Protein AF-A0AAW0G1Q6-F1 (afdb_monomer)

Nearest PDB structures (foldseek):
  6wc2-assembly2_C  TM=3.922E-01  e=3.924E+00  Homo sapiens
  7qho-assembly1_O  TM=2.775E-01  e=2.793E+00  Corynebacterium glutamicum ATCC 13032
  6ket-assembly1_B  TM=2.777E-01  e=3.924E+00  Cylindrospermum alatosporum CCALA 988
  6ket-assembly1_A  TM=2.772E-01  e=4.496E+00  Cylindrospermum alatosporum CCALA 988

Organism: NCBI:txid2478898

Foldseek 3Di:
DVVVVVVVLVVQQVVCVVVDPDGDPCNDPVNVVVVPPCVVVVVVVVVVVVVVVQVCCLQAPDWDADPVRDIDTDHNPDHPVVVVVVPDD

Secondary structure (DSSP, 8-state):
-HHHHHHHHHHHHHHHHHH-SSPPGGG-HHHHHHHS-HHHHHHHHHHHHHHHHHHHHHHH-EEEE-TTS-EEEE-TTS-THHHHHHS--

Solvent-accessible surface area (backbone atoms only — not comparable to full-atom values): 5425 Å² total; per-residue (Å²): 120,68,65,65,52,51,54,49,53,50,52,47,51,58,55,29,64,76,76,39,96,61,81,47,84,80,74,34,68,79,57,54,53,64,76,46,55,74,72,64,51,48,60,56,52,52,50,50,50,51,51,52,50,52,53,48,42,47,73,70,23,48,77,48,74,48,98,87,71,51,73,49,79,36,50,57,87,50,54,78,73,50,55,66,62,72,73,54,134

Structure (mmCIF, N/CA/C/O backbone):
data_AF-A0AAW0G1Q6-F1
#
_entry.id   AF-A0AAW0G1Q6-F1
#
loop_
_atom_site.group_PDB
_atom_site.id
_atom_site.type_symbol
_atom_site.label_atom_id
_atom_site.label_alt_id
_atom_site.label_comp_id
_atom_site.label_asym_id
_atom_site.label_entity_id
_atom_site.label_seq_id
_atom_site.pdbx_PDB_ins_code
_atom_site.Cartn_x
_atom_site.Cartn_y
_atom_site.Cartn_z
_atom_site.occupancy
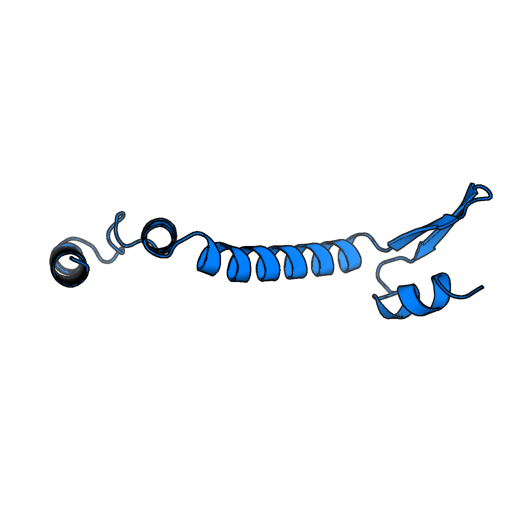_atom_site.B_iso_or_equiv
_atom_site.auth_seq_id
_atom_site.auth_comp_id
_atom_site.auth_asym_id
_atom_site.auth_atom_id
_atom_site.pdbx_PDB_model_num
ATOM 1 N N . MET A 1 1 ? -3.733 24.465 2.456 1.00 57.41 1 MET A N 1
ATOM 2 C CA . MET A 1 1 ? -4.743 23.415 2.166 1.00 57.41 1 MET A CA 1
ATOM 3 C C . MET A 1 1 ? -4.486 22.090 2.889 1.00 57.41 1 MET A C 1
ATOM 5 O O . MET A 1 1 ? -5.454 21.412 3.198 1.00 57.41 1 MET A O 1
ATOM 9 N N . SER A 1 2 ? -3.242 21.719 3.211 1.00 71.81 2 SER A N 1
ATOM 10 C CA . SER A 1 2 ? -2.927 20.433 3.864 1.00 71.81 2 SER A CA 1
ATOM 11 C C . SER A 1 2 ? -3.438 20.286 5.305 1.00 71.81 2 SER A C 1
ATOM 13 O O . SER A 1 2 ? -3.685 19.168 5.746 1.00 71.81 2 SER A O 1
ATOM 15 N N . GLU A 1 3 ? -3.634 21.391 6.031 1.00 80.56 3 GLU A N 1
ATOM 16 C CA . GLU A 1 3 ? -4.108 21.363 7.425 1.00 80.56 3 GLU A CA 1
ATOM 17 C C . GLU A 1 3 ? -5.536 20.838 7.558 1.00 80.56 3 GLU A C 1
ATOM 19 O O . GLU A 1 3 ? -5.800 19.966 8.377 1.00 80.56 3 GLU A O 1
ATOM 24 N N . ARG A 1 4 ? -6.439 21.288 6.681 1.00 84.56 4 ARG A N 1
ATOM 25 C CA . ARG A 1 4 ? -7.827 20.811 6.660 1.00 84.56 4 ARG A CA 1
ATOM 26 C C . ARG A 1 4 ? -7.907 19.314 6.355 1.00 84.56 4 ARG A C 1
ATOM 28 O O . ARG A 1 4 ? -8.763 18.627 6.891 1.00 84.56 4 ARG A O 1
ATOM 35 N N . ILE A 1 5 ? -6.999 18.805 5.523 1.00 82.75 5 ILE A N 1
ATOM 36 C CA . ILE A 1 5 ? -6.927 17.376 5.198 1.00 82.75 5 ILE A CA 1
ATOM 37 C C . ILE A 1 5 ? -6.452 16.580 6.420 1.00 82.75 5 ILE A C 1
ATOM 39 O O . ILE A 1 5 ? -7.065 15.573 6.742 1.00 82.75 5 ILE A O 1
ATOM 43 N N . ARG A 1 6 ? -5.433 17.059 7.149 1.00 81.50 6 ARG A N 1
ATOM 44 C CA . ARG A 1 6 ? -4.995 16.424 8.407 1.00 81.50 6 ARG A CA 1
ATOM 45 C C . ARG A 1 6 ? -6.095 16.413 9.467 1.00 81.50 6 ARG A C 1
ATOM 47 O O . ARG A 1 6 ? -6.299 15.395 10.108 1.00 81.50 6 ARG A O 1
ATOM 54 N N . GLN A 1 7 ? -6.824 17.519 9.618 1.00 85.56 7 GLN A N 1
ATOM 55 C CA . GLN A 1 7 ? -7.956 17.601 10.549 1.00 85.56 7 GLN A CA 1
ATOM 56 C C . GLN A 1 7 ? -9.061 16.595 10.200 1.00 85.56 7 GLN A C 1
ATOM 58 O O . GLN A 1 7 ? -9.649 15.993 11.092 1.00 85.56 7 GLN A O 1
ATOM 63 N N . LEU A 1 8 ? -9.335 16.390 8.907 1.00 86.62 8 LEU A N 1
ATOM 64 C CA . LEU A 1 8 ? -10.306 15.393 8.449 1.00 86.62 8 LEU A CA 1
ATOM 65 C C . LEU A 1 8 ? -9.804 13.955 8.637 1.00 86.62 8 LEU A C 1
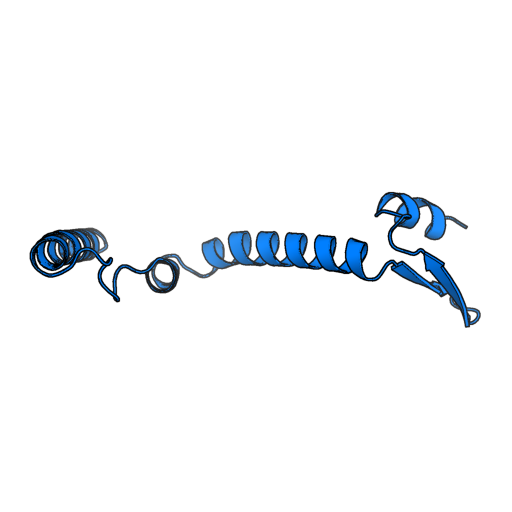ATOM 67 O O . LEU A 1 8 ? -10.591 13.090 9.011 1.00 86.62 8 LEU A O 1
ATOM 71 N N . GLU A 1 9 ? -8.517 13.699 8.397 1.00 83.00 9 GLU A N 1
ATOM 72 C CA . GLU A 1 9 ? -7.888 12.393 8.636 1.00 83.00 9 GLU A CA 1
ATOM 73 C C . GLU A 1 9 ? -7.957 12.010 10.123 1.00 83.00 9 GLU A C 1
ATOM 75 O O . GLU A 1 9 ? -8.347 10.891 10.454 1.00 83.00 9 GLU A O 1
ATOM 80 N N . ASP A 1 10 ? -7.657 12.958 11.012 1.00 84.75 10 ASP A N 1
ATOM 81 C CA . ASP A 1 10 ? -7.714 12.777 12.465 1.00 84.75 10 ASP A CA 1
ATOM 82 C C . ASP A 1 10 ? -9.152 12.544 12.957 1.00 84.75 10 ASP A C 1
ATOM 84 O O . ASP A 1 10 ? -9.429 11.571 13.659 1.00 84.75 10 ASP A O 1
ATOM 88 N N . ALA A 1 11 ? -10.108 13.352 12.483 1.00 87.12 11 ALA A N 1
ATOM 89 C CA . ALA A 1 11 ? -11.522 13.169 12.804 1.00 87.12 11 ALA A CA 1
ATOM 90 C C . ALA A 1 11 ? -12.058 11.799 12.344 1.00 87.12 11 ALA A C 1
ATOM 92 O O . ALA A 1 11 ? -12.814 11.155 13.075 1.00 87.12 11 ALA A O 1
ATOM 93 N N . LEU A 1 12 ? -11.649 11.323 11.160 1.00 86.12 12 LEU A N 1
ATOM 94 C CA . LEU A 1 12 ? -12.009 9.991 10.661 1.00 86.12 12 LEU A CA 1
ATOM 95 C C . LEU A 1 12 ? -11.379 8.868 11.491 1.00 86.12 12 LEU A C 1
ATOM 97 O O . LEU A 1 12 ? -12.035 7.853 11.729 1.00 86.12 12 LEU A O 1
ATOM 101 N N . ALA A 1 13 ? -10.134 9.039 11.940 1.00 81.44 13 ALA A N 1
ATOM 102 C CA . ALA A 1 13 ? -9.456 8.065 12.789 1.00 81.44 13 ALA A CA 1
ATOM 103 C C . ALA A 1 13 ? -10.159 7.924 14.147 1.00 81.44 13 ALA A C 1
ATOM 105 O O . ALA A 1 13 ? -10.428 6.805 14.587 1.00 81.44 13 ALA A O 1
ATOM 106 N N . ILE A 1 14 ? -10.512 9.054 14.767 1.00 85.88 14 ILE A N 1
ATOM 107 C CA . ILE A 1 14 ? -11.225 9.100 16.050 1.00 85.88 14 ILE A CA 1
ATOM 108 C C . ILE A 1 14 ? -12.620 8.482 15.918 1.00 85.88 14 ILE A C 1
ATOM 110 O O . ILE A 1 14 ? -13.011 7.668 16.754 1.00 85.88 14 ILE A O 1
ATOM 114 N N . PHE A 1 15 ? -13.365 8.824 14.861 1.00 84.06 15 PHE A N 1
ATOM 115 C CA . PHE A 1 15 ? -14.700 8.270 14.633 1.00 84.06 15 PHE A CA 1
ATOM 116 C C . PHE A 1 15 ? -14.657 6.752 14.430 1.00 84.06 15 PHE A C 1
ATOM 118 O O . PHE A 1 15 ? -15.411 6.018 15.068 1.00 84.06 15 PHE A O 1
ATOM 125 N N . GLN A 1 16 ? -13.739 6.272 13.588 1.00 81.75 16 GLN A N 1
ATOM 126 C CA . GLN A 1 16 ? -13.601 4.846 13.318 1.00 81.75 16 GLN A CA 1
ATOM 127 C C . GLN A 1 16 ? -13.201 4.065 14.571 1.00 81.75 16 GLN A C 1
ATOM 129 O O . GLN A 1 16 ? -13.759 2.997 14.788 1.00 81.75 16 GLN A O 1
ATOM 134 N N . ALA A 1 17 ? -12.314 4.596 15.419 1.00 81.12 17 ALA A N 1
ATOM 135 C CA . ALA A 1 17 ? -11.911 3.939 16.666 1.00 81.12 17 ALA A CA 1
ATOM 136 C C . ALA A 1 17 ? -13.091 3.679 17.625 1.00 81.12 17 ALA A C 1
ATOM 138 O O . ALA A 1 17 ? -13.021 2.769 18.450 1.00 81.12 17 ALA A O 1
ATOM 139 N N . GLY A 1 18 ? -14.1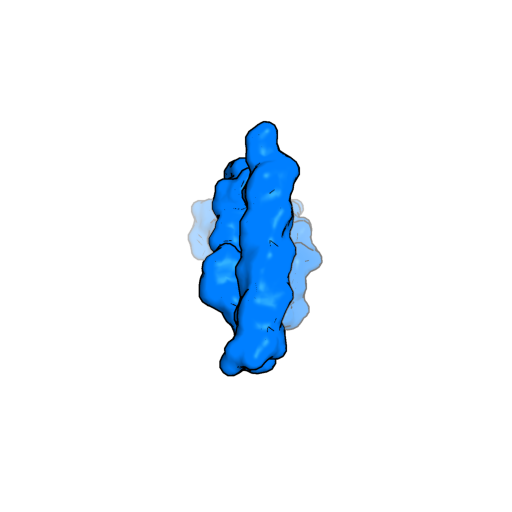79 4.450 17.507 1.00 82.44 18 GLY A N 1
ATOM 140 C CA . GLY A 1 18 ? -15.421 4.219 18.246 1.00 82.44 18 GLY A CA 1
ATOM 141 C C . GLY A 1 18 ? -16.347 3.162 17.632 1.00 82.44 18 GLY A C 1
ATOM 142 O O . GLY A 1 18 ? -17.227 2.660 18.327 1.00 82.44 18 GLY A O 1
ATOM 143 N N . VAL A 1 19 ? -16.173 2.821 16.351 1.00 80.69 19 VAL A N 1
ATOM 144 C CA . VAL A 1 19 ? -17.073 1.931 15.590 1.00 80.69 19 VAL A CA 1
ATOM 145 C C . VAL A 1 19 ? -16.411 0.590 15.248 1.00 80.69 19 VAL A C 1
ATOM 147 O O . VAL A 1 19 ? -17.095 -0.427 15.153 1.00 80.69 19 VAL A O 1
ATOM 150 N N . SER A 1 20 ? -15.088 0.555 15.070 1.00 79.00 20 SER A N 1
ATOM 151 C CA . SER A 1 20 ? -14.332 -0.640 14.692 1.00 79.00 20 SER A CA 1
ATOM 152 C C . SER A 1 20 ? -12.870 -0.564 15.146 1.00 79.00 20 SER A C 1
ATOM 154 O O . SER A 1 20 ? -12.250 0.497 15.138 1.00 79.00 20 SER A O 1
ATOM 156 N N . SER A 1 21 ? -12.286 -1.716 15.489 1.00 72.00 21 SER A N 1
ATOM 157 C CA . SER A 1 21 ? -10.841 -1.851 15.741 1.00 72.00 21 SER A CA 1
ATOM 158 C C . SER A 1 21 ? -9.995 -1.829 14.463 1.00 72.00 21 SER A C 1
ATOM 160 O O . SER A 1 21 ? -8.771 -1.725 14.546 1.00 72.00 21 SER A O 1
ATOM 162 N N . GLU A 1 22 ? -10.610 -1.935 13.283 1.00 72.81 22 GLU A N 1
ATOM 163 C CA . GLU A 1 22 ? -9.897 -1.854 12.009 1.00 72.81 22 GLU A CA 1
ATOM 164 C C . GLU A 1 22 ? -9.723 -0.403 11.548 1.00 72.81 22 GLU A C 1
ATOM 166 O O . GLU A 1 22 ? -10.653 0.410 11.602 1.00 72.81 22 GLU A O 1
ATOM 171 N N . ARG A 1 23 ? -8.527 -0.081 11.031 1.00 69.69 23 ARG A N 1
ATOM 172 C CA . ARG A 1 23 ? -8.222 1.246 10.474 1.00 69.69 23 ARG A CA 1
ATOM 173 C C . ARG A 1 23 ? -9.196 1.607 9.352 1.00 69.69 23 ARG A C 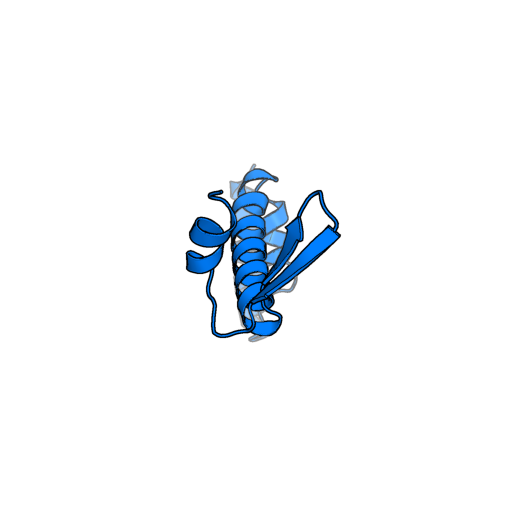1
ATOM 175 O O . ARG A 1 23 ? -9.502 0.784 8.489 1.00 69.69 23 ARG A O 1
ATOM 182 N N . HIS A 1 24 ? -9.628 2.869 9.341 1.00 73.50 24 HIS A N 1
ATOM 183 C CA . HIS A 1 24 ? -10.603 3.368 8.376 1.00 73.50 24 HIS A CA 1
ATOM 184 C C . HIS A 1 24 ? -10.114 3.126 6.930 1.00 73.50 24 HIS A C 1
ATOM 186 O O . HIS A 1 24 ? -8.955 3.435 6.637 1.00 73.50 24 HIS A O 1
ATOM 192 N N . PRO A 1 25 ? -10.961 2.638 6.001 1.00 75.31 25 PRO A N 1
ATOM 193 C CA . PRO A 1 25 ? -10.550 2.277 4.637 1.00 75.31 25 PRO A CA 1
ATOM 194 C C . PRO A 1 25 ? -9.856 3.404 3.861 1.00 75.31 25 PRO A C 1
ATOM 196 O O . PRO A 1 25 ? -8.982 3.139 3.043 1.00 75.31 25 PRO A O 1
ATOM 199 N N . LEU A 1 26 ? -10.215 4.660 4.147 1.00 71.56 26 LEU A N 1
ATOM 200 C CA . LEU A 1 26 ? -9.624 5.854 3.524 1.00 71.56 26 LEU A CA 1
ATOM 201 C C . LEU A 1 26 ? -8.291 6.304 4.149 1.00 71.56 26 LEU A C 1
ATOM 203 O O . LEU A 1 26 ? -7.597 7.122 3.558 1.00 71.56 26 LEU A O 1
ATOM 207 N N . LEU A 1 27 ? -7.930 5.778 5.324 1.00 70.19 27 LEU A N 1
ATOM 208 C CA . LEU A 1 27 ? -6.666 6.056 6.022 1.00 70.19 27 LEU A CA 1
ATOM 209 C C . LEU A 1 27 ? -5.620 4.953 5.791 1.00 70.19 27 LEU A C 1
ATOM 211 O O . LEU A 1 27 ? -4.649 4.841 6.539 1.00 70.19 27 LEU A O 1
ATOM 215 N N . ARG A 1 28 ? -5.828 4.096 4.786 1.00 75.19 28 ARG A N 1
ATOM 216 C CA . ARG A 1 28 ? -4.855 3.070 4.401 1.00 75.19 28 ARG A CA 1
ATOM 217 C C . ARG A 1 28 ? -3.649 3.722 3.732 1.00 75.19 28 ARG A C 1
ATOM 219 O O . ARG A 1 28 ? -3.791 4.663 2.951 1.00 75.19 28 ARG A O 1
ATOM 226 N N . ASP A 1 29 ? -2.475 3.178 4.028 1.00 64.69 29 ASP A N 1
ATOM 227 C CA . ASP A 1 29 ? -1.180 3.677 3.553 1.00 64.69 29 ASP A CA 1
ATOM 228 C C . ASP A 1 29 ? -1.114 3.789 2.015 1.00 64.69 29 ASP A C 1
ATOM 230 O O . ASP A 1 29 ? -0.573 4.748 1.467 1.00 64.69 29 ASP A O 1
ATOM 234 N N . GLU A 1 30 ? -1.814 2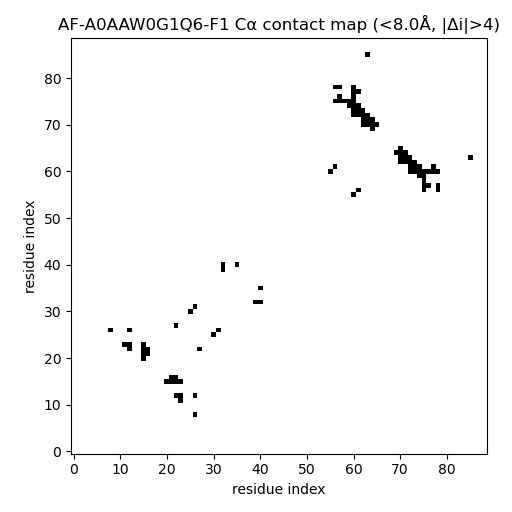.890 1.317 1.00 63.44 30 GLU A N 1
ATOM 235 C CA . GLU A 1 30 ? -1.953 2.866 -0.144 1.00 63.44 30 GLU A CA 1
ATOM 236 C C . GLU A 1 30 ? -2.600 4.141 -0.726 1.00 63.44 30 GLU A C 1
ATOM 238 O O . GLU A 1 30 ? -2.200 4.621 -1.790 1.00 63.44 30 GLU A O 1
ATOM 243 N N . LEU A 1 31 ? -3.581 4.724 -0.024 1.00 62.72 31 LEU A N 1
ATOM 244 C CA . LEU A 1 31 ? -4.281 5.946 -0.443 1.00 62.72 31 LEU A CA 1
ATOM 245 C C . LEU A 1 31 ? -3.576 7.208 0.060 1.00 62.72 31 LEU A C 1
ATOM 247 O O . LEU A 1 31 ? -3.561 8.227 -0.632 1.00 62.72 31 LEU A O 1
ATOM 251 N N . LEU A 1 32 ? -2.929 7.140 1.226 1.00 63.69 32 LEU A N 1
ATOM 252 C CA . LEU A 1 32 ? -2.089 8.228 1.734 1.00 63.69 32 LEU A CA 1
ATOM 253 C C . LEU A 1 32 ? -0.854 8.436 0.844 1.00 63.69 32 LEU A C 1
ATOM 255 O O . LEU A 1 32 ? -0.459 9.575 0.602 1.00 63.69 32 LEU A O 1
ATOM 259 N N . SER A 1 33 ? -0.341 7.366 0.237 1.00 57.50 33 SER A N 1
ATOM 260 C CA . SER A 1 33 ? 0.711 7.391 -0.787 1.00 57.50 33 SER A CA 1
ATOM 261 C C . SER A 1 33 ? 0.304 8.052 -2.117 1.00 57.50 33 SER A C 1
ATOM 263 O O . SER A 1 33 ? 1.148 8.220 -2.992 1.00 57.50 33 SER A O 1
ATOM 265 N N . VAL A 1 34 ? -0.968 8.433 -2.313 1.00 62.28 34 VAL A N 1
ATOM 266 C CA . VAL A 1 34 ? -1.415 9.298 -3.433 1.00 62.28 34 VAL A CA 1
ATOM 267 C C . VAL A 1 34 ? -1.223 10.785 -3.095 1.00 62.28 34 VAL A C 1
ATOM 269 O O . VAL A 1 34 ? -1.029 11.605 -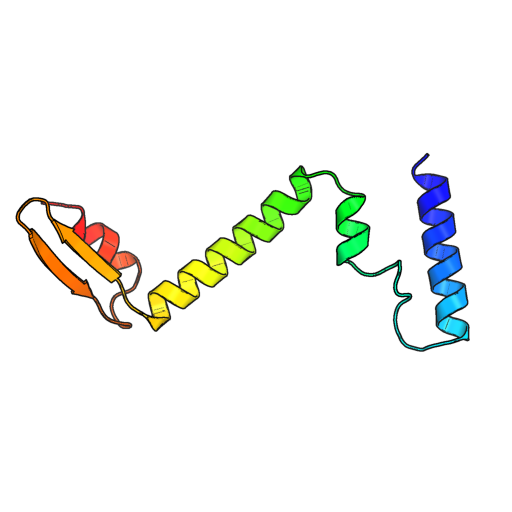3.991 1.00 62.28 34 VAL A O 1
ATOM 272 N N . LYS A 1 35 ? -1.273 11.148 -1.805 1.00 63.19 35 LYS A N 1
ATOM 273 C CA . LYS A 1 35 ? -1.122 12.530 -1.309 1.00 63.19 35 LYS A CA 1
ATOM 274 C C . LYS A 1 35 ? 0.327 13.009 -1.389 1.00 63.19 35 LYS A C 1
ATOM 276 O O . LYS A 1 35 ? 0.579 14.204 -1.540 1.00 63.19 35 LYS A O 1
ATOM 281 N N . PHE A 1 36 ? 1.267 12.074 -1.298 1.00 58.31 36 PHE A N 1
ATOM 282 C CA . PHE A 1 36 ? 2.673 12.305 -1.579 1.00 58.31 36 PHE A CA 1
ATOM 283 C C . PHE A 1 36 ? 2.890 12.042 -3.066 1.00 58.31 36 PHE A C 1
ATOM 285 O O . PHE A 1 36 ? 2.582 10.963 -3.563 1.00 58.31 36 PHE A O 1
ATOM 292 N N . GLY A 1 37 ? 3.338 13.063 -3.795 1.00 54.09 37 GLY A N 1
ATOM 293 C CA . GLY A 1 37 ? 3.551 12.981 -5.235 1.00 54.09 37 GLY A CA 1
ATOM 294 C C . GLY A 1 37 ? 4.476 11.822 -5.651 1.00 54.09 37 GLY A C 1
ATOM 295 O O . GLY A 1 37 ? 5.096 11.168 -4.809 1.00 54.09 37 GLY A O 1
ATOM 296 N N . PRO A 1 38 ? 4.609 11.575 -6.965 1.00 55.59 38 PRO A N 1
ATOM 297 C CA . PRO A 1 38 ? 5.307 10.414 -7.529 1.00 55.59 38 PRO A CA 1
ATOM 298 C C . PRO A 1 38 ? 6.758 10.208 -7.050 1.00 55.59 38 PRO A C 1
ATOM 300 O O . PRO A 1 38 ? 7.291 9.119 -7.223 1.00 55.59 38 PRO A O 1
ATOM 303 N N . GLU A 1 39 ? 7.396 11.203 -6.430 1.00 52.50 39 GLU A N 1
ATOM 304 C CA . GLU A 1 39 ? 8.744 11.093 -5.858 1.00 52.50 39 GLU A CA 1
ATOM 305 C C . GLU A 1 39 ? 8.842 10.155 -4.644 1.00 52.50 39 GLU A C 1
ATOM 307 O O . GLU A 1 39 ? 9.824 9.428 -4.546 1.00 52.50 39 GLU A O 1
ATOM 312 N N . VAL A 1 40 ? 7.830 10.087 -3.767 1.00 52.44 40 VAL A N 1
ATOM 313 C CA . VAL A 1 40 ? 7.852 9.159 -2.608 1.00 52.44 40 VAL A CA 1
ATOM 314 C C . VAL A 1 40 ? 7.512 7.725 -3.031 1.00 52.44 40 VAL A C 1
ATOM 316 O O . VAL A 1 40 ? 8.004 6.761 -2.453 1.00 52.44 40 VAL A O 1
ATOM 319 N N . ARG A 1 41 ? 6.726 7.567 -4.103 1.00 51.53 41 ARG A N 1
ATOM 320 C CA . ARG A 1 41 ? 6.428 6.253 -4.696 1.00 51.53 41 ARG A CA 1
ATOM 321 C C . ARG A 1 41 ? 7.669 5.587 -5.286 1.00 51.53 41 ARG A C 1
ATOM 323 O O . ARG A 1 41 ? 7.810 4.379 -5.158 1.00 51.53 41 ARG A O 1
ATOM 330 N N . ARG A 1 42 ? 8.578 6.364 -5.886 1.00 51.56 42 ARG A N 1
ATOM 331 C CA . ARG A 1 42 ? 9.808 5.831 -6.496 1.00 51.56 42 ARG A CA 1
ATOM 332 C C . ARG A 1 42 ? 10.703 5.128 -5.483 1.00 51.56 42 ARG A C 1
ATOM 334 O O . ARG A 1 42 ? 11.171 4.040 -5.770 1.00 51.56 42 ARG A O 1
ATOM 341 N N . THR A 1 43 ? 10.890 5.684 -4.288 1.00 53.72 43 THR A N 1
ATOM 342 C CA . THR A 1 43 ? 11.831 5.100 -3.317 1.00 53.72 43 THR A CA 1
ATOM 343 C C . THR A 1 43 ? 11.352 3.760 -2.761 1.00 53.72 43 THR A C 1
ATOM 345 O O . THR A 1 43 ? 12.162 2.860 -2.558 1.00 53.72 43 THR A O 1
ATOM 348 N N . VAL A 1 44 ? 10.042 3.611 -2.536 1.00 57.19 44 VAL A N 1
ATOM 349 C CA . VAL A 1 44 ? 9.452 2.362 -2.022 1.00 57.19 44 VAL A CA 1
ATOM 350 C C . VAL A 1 44 ? 9.382 1.300 -3.120 1.00 57.19 44 VAL A C 1
ATOM 352 O O . VAL A 1 44 ? 9.711 0.141 -2.876 1.00 57.19 44 VAL A O 1
ATOM 355 N N . ASP A 1 45 ? 9.013 1.698 -4.339 1.00 60.16 45 ASP A N 1
ATOM 356 C CA . ASP A 1 45 ? 8.930 0.798 -5.491 1.00 60.16 45 ASP A CA 1
ATOM 357 C C . ASP A 1 45 ? 10.320 0.309 -5.935 1.00 60.16 45 ASP A C 1
ATOM 359 O O . ASP A 1 45 ? 10.495 -0.875 -6.216 1.00 60.16 45 ASP A O 1
ATOM 363 N N . GLU A 1 46 ? 11.345 1.168 -5.897 1.00 61.31 46 GLU A N 1
ATOM 364 C CA . GLU A 1 46 ? 12.728 0.782 -6.202 1.00 61.31 46 GLU A CA 1
ATOM 365 C C . GLU A 1 46 ? 13.326 -0.160 -5.151 1.00 61.31 46 GLU A C 1
ATOM 367 O O . GLU A 1 46 ? 14.037 -1.102 -5.507 1.00 61.31 46 GLU A O 1
ATOM 372 N N . GLU A 1 47 ? 13.051 0.060 -3.862 1.00 63.66 47 GLU A N 1
ATOM 373 C CA . GLU A 1 47 ? 13.513 -0.843 -2.804 1.00 63.66 47 GLU A CA 1
ATOM 374 C C . GLU A 1 47 ? 12.812 -2.202 -2.889 1.00 63.66 47 GLU A C 1
ATOM 376 O O . GLU A 1 47 ? 13.476 -3.241 -2.815 1.00 63.66 47 GLU A O 1
ATOM 381 N N . HIS A 1 48 ? 11.495 -2.203 -3.115 1.00 70.31 48 HIS A N 1
ATOM 382 C CA . HIS A 1 48 ? 10.724 -3.426 -3.297 1.00 70.31 48 HIS A CA 1
ATOM 383 C C . HIS A 1 48 ? 11.202 -4.196 -4.530 1.00 70.31 48 HIS A C 1
ATOM 385 O O . HIS A 1 48 ? 11.531 -5.374 -4.422 1.00 70.31 48 HIS A O 1
ATOM 391 N N . THR A 1 49 ? 11.370 -3.511 -5.663 1.00 73.38 49 THR A N 1
ATOM 392 C CA . THR A 1 49 ? 11.896 -4.099 -6.900 1.00 73.38 49 THR A CA 1
ATOM 393 C C . THR A 1 49 ? 13.293 -4.677 -6.686 1.00 73.38 49 THR A C 1
ATOM 395 O O . THR A 1 49 ? 13.563 -5.802 -7.099 1.00 73.38 49 THR A O 1
ATOM 398 N N . ARG A 1 50 ? 14.185 -3.970 -5.982 1.00 73.88 50 ARG A N 1
ATOM 399 C CA . ARG A 1 50 ? 15.536 -4.470 -5.678 1.00 73.88 50 ARG A CA 1
ATOM 400 C C . ARG A 1 50 ? 15.501 -5.708 -4.778 1.00 73.88 50 ARG A C 1
ATOM 402 O O . ARG A 1 50 ? 16.282 -6.634 -4.995 1.00 73.88 50 ARG A O 1
ATOM 409 N N . ASN A 1 51 ? 14.604 -5.742 -3.793 1.00 75.31 51 ASN A N 1
ATOM 410 C CA . ASN A 1 51 ? 14.427 -6.892 -2.909 1.00 75.31 51 ASN A CA 1
ATOM 411 C C . ASN A 1 51 ? 13.890 -8.103 -3.685 1.00 75.31 51 ASN A C 1
ATOM 413 O O . ASN A 1 51 ? 14.483 -9.179 -3.620 1.00 75.31 51 ASN A O 1
ATOM 417 N N . THR A 1 52 ? 12.852 -7.905 -4.500 1.00 77.38 52 THR A N 1
ATOM 418 C CA . THR A 1 52 ? 12.290 -8.944 -5.368 1.00 77.38 52 THR A CA 1
ATOM 419 C C . THR A 1 52 ? 13.336 -9.479 -6.341 1.00 77.38 52 THR A C 1
ATOM 421 O O . THR A 1 52 ? 13.478 -10.693 -6.452 1.00 77.38 52 THR A O 1
ATOM 424 N N . LEU A 1 53 ? 14.122 -8.604 -6.980 1.00 74.88 53 LEU A N 1
ATOM 425 C CA . LEU A 1 53 ? 15.206 -9.003 -7.878 1.00 74.88 53 LEU A CA 1
ATOM 426 C C . LEU A 1 53 ? 16.261 -9.846 -7.151 1.00 74.88 53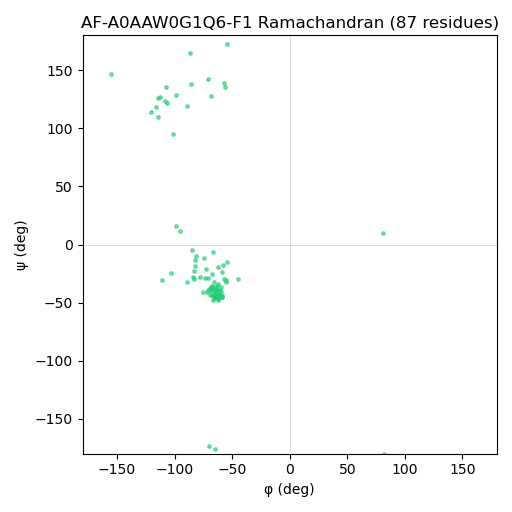 LEU A C 1
ATOM 428 O O . LEU A 1 53 ? 16.635 -10.908 -7.646 1.00 74.88 53 LEU A O 1
ATOM 432 N N . SER A 1 54 ? 16.680 -9.426 -5.954 1.00 74.12 54 SER A N 1
ATOM 433 C CA . SER A 1 54 ? 17.616 -10.180 -5.110 1.00 74.12 54 SER A CA 1
ATOM 434 C C . SER A 1 54 ? 17.080 -11.576 -4.765 1.00 74.12 54 SER A C 1
ATOM 436 O O . SER A 1 54 ? 17.785 -12.572 -4.920 1.00 74.12 54 SER A O 1
ATOM 438 N N . GLN A 1 55 ? 15.801 -11.669 -4.388 1.00 77.12 55 GLN A N 1
ATOM 439 C CA . GLN A 1 55 ? 15.135 -12.942 -4.099 1.00 77.12 55 GLN A CA 1
ATOM 440 C C . GLN A 1 55 ? 15.020 -13.840 -5.338 1.00 77.12 55 GLN A C 1
ATOM 442 O O . GLN A 1 55 ? 15.236 -15.047 -5.240 1.00 77.12 55 GLN A O 1
ATOM 447 N N . THR A 1 56 ? 14.715 -13.284 -6.515 1.00 75.69 56 THR A N 1
ATOM 448 C CA . THR A 1 56 ? 14.681 -14.066 -7.762 1.00 75.69 56 THR A CA 1
ATOM 449 C C . THR A 1 56 ? 16.061 -14.547 -8.195 1.00 75.69 56 THR A C 1
ATOM 451 O O . THR A 1 56 ? 16.163 -15.672 -8.678 1.00 75.69 56 THR A O 1
ATOM 454 N N . ILE A 1 57 ? 17.115 -13.749 -7.995 1.00 76.31 57 ILE A N 1
ATOM 455 C CA . ILE A 1 57 ? 18.497 -14.150 -8.300 1.00 76.31 57 ILE A CA 1
ATOM 456 C C . ILE A 1 57 ? 18.924 -15.311 -7.390 1.00 76.31 57 ILE A C 1
ATOM 458 O O . ILE A 1 57 ? 19.492 -16.284 -7.881 1.00 76.31 57 ILE A O 1
ATOM 462 N N . ASP A 1 58 ? 18.587 -15.265 -6.097 1.00 72.50 58 ASP A N 1
ATOM 463 C CA . ASP A 1 58 ? 18.839 -16.372 -5.160 1.00 72.50 58 ASP A CA 1
ATOM 464 C C . ASP A 1 58 ? 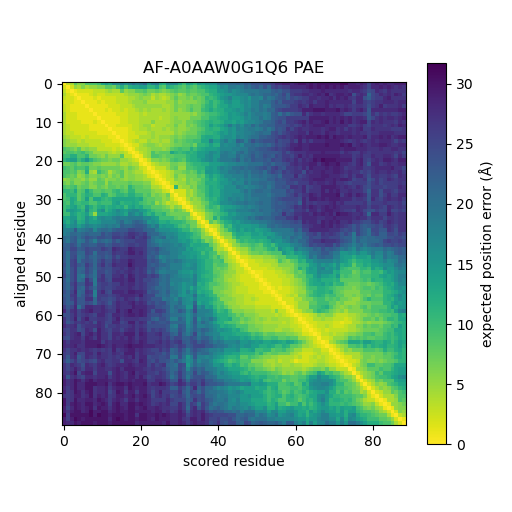18.027 -17.636 -5.514 1.00 72.50 58 ASP A C 1
ATOM 466 O O . ASP A 1 58 ? 18.539 -18.760 -5.517 1.00 72.50 58 ASP A O 1
ATOM 470 N N . ALA A 1 59 ? 16.753 -17.470 -5.881 1.00 76.56 59 ALA A N 1
ATOM 471 C CA . ALA A 1 59 ? 15.874 -18.595 -6.177 1.00 76.56 59 ALA A CA 1
ATOM 472 C C . ALA A 1 59 ? 16.215 -19.304 -7.498 1.00 76.56 59 ALA A C 1
ATOM 474 O O . ALA A 1 59 ? 16.149 -20.537 -7.545 1.00 76.56 59 ALA A O 1
ATOM 475 N N . LEU A 1 60 ? 16.547 -18.542 -8.548 1.00 77.81 60 LEU A N 1
ATOM 476 C CA . LEU A 1 60 ? 16.695 -19.035 -9.922 1.00 77.81 60 LEU A CA 1
ATOM 477 C C . LEU A 1 60 ? 18.157 -19.198 -10.363 1.00 77.81 60 LEU A C 1
ATOM 479 O O . LEU A 1 60 ? 18.426 -20.023 -11.234 1.00 77.81 60 LEU A O 1
ATOM 483 N N . GLY A 1 61 ? 19.100 -18.467 -9.761 1.00 77.19 61 GLY A N 1
ATOM 484 C CA . GLY A 1 61 ? 20.482 -18.384 -10.235 1.00 77.19 61 GLY A CA 1
ATOM 485 C C . GLY A 1 61 ? 20.672 -17.384 -11.386 1.00 77.19 61 GLY A C 1
ATOM 486 O O . GLY A 1 61 ? 19.733 -16.729 -11.836 1.00 77.19 61 GLY A O 1
ATOM 487 N N . THR A 1 62 ? 21.908 -17.255 -11.871 1.00 79.12 62 THR A N 1
ATOM 488 C CA . THR A 1 62 ? 22.302 -16.329 -12.947 1.00 79.12 62 THR A CA 1
ATOM 489 C C . THR A 1 62 ? 22.708 -17.100 -14.201 1.00 79.12 62 THR A C 1
ATOM 491 O O . THR A 1 62 ? 23.577 -17.967 -14.144 1.00 79.12 62 THR A O 1
ATOM 494 N N . LEU A 1 63 ? 22.112 -16.769 -15.348 1.00 81.38 63 LEU A N 1
ATOM 495 C CA . LEU A 1 63 ? 22.518 -17.272 -16.662 1.00 81.38 63 LEU A CA 1
ATOM 496 C C . LEU A 1 63 ? 23.181 -16.141 -17.453 1.00 81.38 63 LEU A C 1
ATOM 498 O O . LEU A 1 63 ? 22.554 -15.111 -17.689 1.00 81.38 63 LEU A O 1
ATOM 502 N N . THR A 1 64 ? 24.417 -16.344 -17.898 1.00 78.38 64 THR A N 1
ATOM 503 C CA . THR A 1 64 ? 25.102 -15.424 -18.814 1.00 78.38 64 THR A CA 1
ATOM 504 C C . THR A 1 64 ? 25.199 -16.053 -20.196 1.00 78.38 64 THR A C 1
ATOM 506 O O . THR A 1 64 ? 25.520 -17.237 -20.309 1.00 78.38 64 THR A O 1
ATOM 509 N N . VAL A 1 65 ? 24.914 -15.263 -21.231 1.00 83.75 65 VAL A N 1
ATOM 510 C CA . VAL A 1 65 ? 25.038 -15.646 -22.642 1.00 83.75 65 VAL A CA 1
ATOM 511 C C . VAL A 1 65 ? 26.100 -14.746 -23.263 1.00 83.75 65 VAL A C 1
ATOM 513 O O . VAL A 1 65 ? 25.937 -13.528 -23.240 1.00 83.75 65 VAL A O 1
ATOM 516 N N . GLY A 1 66 ? 27.191 -15.333 -23.747 1.00 80.31 66 GLY A N 1
ATOM 517 C CA . GLY A 1 66 ? 28.242 -14.608 -24.458 1.00 80.31 66 GLY A CA 1
ATOM 518 C C . GLY A 1 66 ? 27.951 -14.475 -25.954 1.00 80.31 66 GLY A C 1
ATOM 519 O O . GLY A 1 66 ? 27.086 -15.162 -26.505 1.00 80.31 66 GLY A O 1
ATOM 520 N N . ASP A 1 67 ? 28.677 -13.576 -26.617 1.00 80.56 67 ASP A N 1
ATOM 521 C CA . ASP A 1 67 ? 28.500 -13.243 -28.036 1.00 80.56 67 ASP A CA 1
ATOM 522 C C . ASP A 1 67 ? 28.763 -14.422 -28.992 1.00 80.56 67 ASP A C 1
ATOM 524 O O . ASP A 1 67 ? 28.281 -14.413 -30.128 1.00 80.56 67 ASP A O 1
ATOM 528 N N . HIS A 1 68 ? 29.479 -15.463 -28.550 1.00 78.69 68 HIS A N 1
ATOM 529 C CA . HIS A 1 68 ? 29.728 -16.676 -29.335 1.00 78.69 68 HIS A CA 1
ATOM 530 C C . HIS A 1 68 ? 28.733 -17.812 -29.034 1.00 78.69 68 HIS A C 1
ATOM 532 O O . HIS A 1 68 ? 28.907 -18.936 -29.514 1.00 78.69 68 HIS A O 1
ATOM 538 N N . GLY A 1 69 ? 27.649 -17.519 -28.307 1.00 78.12 69 GLY A N 1
ATOM 539 C CA . GLY A 1 69 ? 26.598 -18.482 -27.967 1.00 78.12 69 GLY A CA 1
ATOM 540 C C . GLY A 1 69 ? 26.943 -19.388 -26.784 1.00 78.12 69 GLY A C 1
ATOM 541 O O . GLY A 1 69 ? 26.225 -20.352 -26.514 1.00 78.12 69 GLY A O 1
ATOM 542 N N . GLU A 1 70 ? 28.024 -19.100 -26.062 1.00 83.19 70 GLU A N 1
ATOM 543 C CA . GLU A 1 70 ? 28.364 -19.754 -24.811 1.00 83.19 70 GLU A CA 1
ATOM 544 C C . GLU A 1 70 ? 27.369 -19.365 -23.714 1.00 83.19 70 GLU A C 1
ATOM 546 O O . GLU A 1 70 ? 27.106 -18.191 -23.459 1.00 83.19 70 GLU A O 1
ATOM 551 N N . THR A 1 71 ? 26.800 -20.366 -23.044 1.00 81.94 71 THR A N 1
ATOM 552 C CA . THR A 1 71 ? 25.866 -20.155 -21.936 1.00 81.94 71 THR A CA 1
ATOM 553 C C . THR A 1 71 ? 26.472 -20.668 -20.640 1.00 81.94 71 THR A C 1
ATOM 555 O O . THR A 1 71 ? 26.853 -21.838 -20.554 1.00 81.94 71 THR A O 1
ATOM 558 N N . LYS A 1 72 ? 26.525 -19.825 -19.609 1.00 80.69 72 LYS A N 1
ATOM 559 C CA . LYS A 1 72 ? 27.048 -20.179 -18.285 1.00 80.69 72 LYS A CA 1
ATOM 560 C C . LYS A 1 72 ? 25.963 -19.990 -17.239 1.00 80.69 72 LYS A C 1
ATOM 562 O O . LYS A 1 72 ? 25.537 -18.867 -16.991 1.00 80.69 72 LYS A O 1
ATOM 567 N N . PHE A 1 73 ? 25.523 -21.089 -16.632 1.00 80.75 73 PHE A N 1
ATOM 568 C CA . PHE A 1 73 ? 24.548 -21.064 -15.546 1.00 80.75 73 PHE A CA 1
ATOM 569 C C . PHE A 1 73 ? 25.245 -21.176 -14.191 1.00 80.75 73 PHE A C 1
ATOM 571 O O . PHE A 1 73 ? 26.039 -22.089 -13.955 1.00 80.75 73 PHE A O 1
ATOM 578 N N . ILE A 1 74 ? 24.917 -20.250 -13.301 1.00 77.31 74 ILE A N 1
ATOM 579 C CA . ILE A 1 74 ? 25.363 -20.192 -11.919 1.00 77.31 74 ILE A CA 1
ATOM 580 C C . ILE A 1 74 ? 24.122 -20.388 -11.046 1.00 77.31 74 ILE A C 1
ATOM 582 O O . ILE A 1 74 ? 23.250 -19.529 -11.013 1.00 77.31 74 ILE A O 1
ATOM 586 N N . GLY A 1 75 ? 24.009 -21.534 -10.373 1.00 73.00 75 GLY A N 1
ATOM 587 C CA . GLY A 1 75 ? 22.863 -21.828 -9.504 1.00 73.00 75 GLY A CA 1
ATOM 588 C C . GLY A 1 75 ? 22.842 -20.991 -8.217 1.00 73.00 75 GLY A C 1
ATOM 589 O O . GLY A 1 75 ? 23.700 -20.141 -8.000 1.00 73.00 75 GLY A O 1
ATOM 590 N N . ARG A 1 76 ? 21.900 -21.303 -7.318 1.00 69.44 76 ARG A N 1
ATOM 591 C CA . ARG A 1 76 ? 21.653 -20.618 -6.028 1.00 69.44 76 ARG A CA 1
ATOM 592 C C . ARG A 1 76 ? 22.903 -20.299 -5.186 1.00 69.44 76 ARG A C 1
ATOM 594 O O . ARG A 1 76 ? 22.903 -19.338 -4.434 1.00 69.44 76 ARG A O 1
ATOM 601 N N . SER A 1 77 ? 23.965 -21.099 -5.281 1.00 63.69 77 SER A N 1
ATOM 602 C CA . SER A 1 77 ? 25.193 -20.907 -4.493 1.00 63.69 77 SER A CA 1
ATOM 603 C C . SER A 1 77 ? 26.165 -19.866 -5.056 1.00 63.69 77 SER A C 1
ATOM 605 O O . SER A 1 77 ? 27.134 -19.539 -4.379 1.00 63.69 77 SER A O 1
ATOM 607 N N . GLY A 1 78 ? 25.956 -19.364 -6.275 1.00 63.59 78 GLY A N 1
ATOM 608 C CA . GLY A 1 78 ? 26.749 -18.262 -6.810 1.00 63.59 78 GLY A CA 1
ATOM 609 C C . GLY A 1 78 ? 25.972 -16.963 -6.697 1.00 63.59 78 GLY A C 1
ATOM 610 O O . GLY A 1 78 ? 25.156 -16.640 -7.556 1.00 63.59 78 GLY A O 1
ATOM 611 N N . GLY A 1 79 ? 26.225 -16.235 -5.612 1.00 60.88 79 GLY A N 1
ATOM 612 C CA . GLY A 1 79 ? 25.658 -14.911 -5.390 1.00 60.88 79 GLY A CA 1
ATOM 613 C C . GLY A 1 79 ? 26.147 -13.879 -6.413 1.00 60.88 79 GLY A C 1
ATOM 614 O O . GLY A 1 79 ? 26.916 -14.172 -7.336 1.00 60.88 79 GLY A O 1
ATOM 615 N N . THR A 1 80 ? 25.733 -12.627 -6.218 1.00 59.97 80 THR A N 1
ATOM 616 C CA . THR A 1 80 ? 26.088 -11.482 -7.076 1.00 59.97 80 THR A CA 1
ATOM 617 C C . THR A 1 80 ? 27.596 -11.238 -7.206 1.00 59.97 80 THR A C 1
ATOM 619 O O . THR A 1 80 ? 28.021 -10.602 -8.165 1.00 59.97 80 THR A O 1
ATOM 622 N N . GLU A 1 81 ? 28.427 -11.786 -6.313 1.00 61.94 81 GLU A N 1
ATOM 623 C CA . GLU A 1 81 ? 29.892 -11.783 -6.442 1.00 61.94 81 GLU A CA 1
ATOM 624 C C . GLU A 1 81 ? 30.382 -12.440 -7.745 1.00 61.94 81 GLU A C 1
ATOM 626 O O . GLU A 1 81 ? 31.389 -12.026 -8.318 1.00 61.94 81 GLU A O 1
ATOM 631 N N . THR A 1 82 ? 29.630 -13.411 -8.275 1.00 62.75 82 THR A N 1
ATOM 632 C CA . THR A 1 82 ? 29.990 -14.106 -9.517 1.00 62.75 82 THR A CA 1
ATOM 633 C C . THR A 1 82 ? 29.793 -13.243 -10.765 1.00 62.75 82 THR A C 1
ATOM 635 O O . THR A 1 82 ? 30.468 -13.479 -11.766 1.00 62.75 82 THR A O 1
ATOM 638 N N . LEU A 1 83 ? 28.961 -12.192 -10.703 1.00 62.31 83 LEU A N 1
ATOM 639 C CA . LEU A 1 83 ? 28.775 -11.241 -11.808 1.00 62.31 83 LEU A CA 1
ATOM 640 C C . LEU A 1 83 ? 30.070 -10.487 -12.132 1.00 62.31 83 LEU A C 1
ATOM 642 O O . LEU A 1 83 ? 30.361 -10.243 -13.300 1.00 62.31 83 LEU A O 1
ATOM 646 N N . PHE A 1 84 ? 30.881 -10.172 -11.118 1.00 61.16 84 PHE A N 1
ATOM 647 C CA . PHE A 1 84 ? 32.177 -9.522 -11.322 1.00 61.16 84 PHE A CA 1
ATOM 648 C C . PHE A 1 84 ? 33.212 -10.454 -11.961 1.00 61.16 84 PHE A C 1
ATOM 650 O O . PHE A 1 84 ? 34.084 -9.982 -12.683 1.00 61.16 84 PHE A O 1
ATOM 657 N N . MET A 1 85 ? 33.098 -11.766 -11.736 1.00 59.81 85 MET A N 1
ATOM 658 C CA . MET A 1 85 ? 34.015 -12.760 -12.299 1.00 59.81 85 MET A CA 1
ATOM 659 C C . MET A 1 85 ? 33.652 -13.156 -13.737 1.00 59.81 85 MET A C 1
ATOM 661 O O . MET A 1 85 ? 34.537 -13.508 -14.504 1.00 59.81 85 MET A O 1
ATOM 665 N N 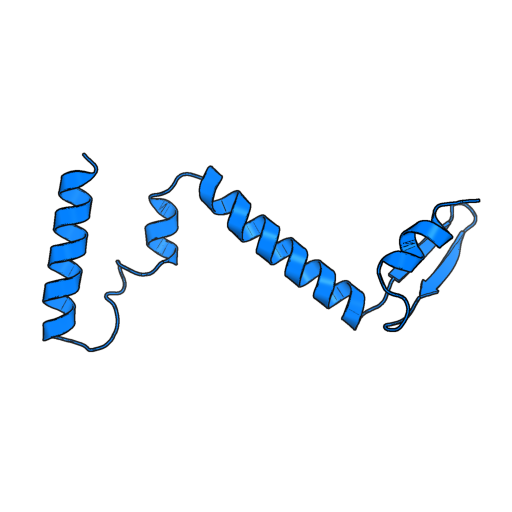. VAL A 1 86 ? 32.370 -13.105 -14.115 1.00 58.78 86 VAL A N 1
ATOM 666 C CA . VAL A 1 86 ? 31.926 -13.431 -15.485 1.00 58.78 86 VAL A CA 1
ATOM 667 C C . VAL A 1 86 ? 32.083 -12.241 -16.444 1.00 58.78 86 VAL A C 1
ATOM 669 O O . VAL A 1 86 ? 32.192 -12.438 -17.648 1.00 58.78 86 VAL A O 1
ATOM 672 N N . CYS A 1 87 ? 32.126 -11.009 -15.927 1.00 53.88 87 CYS A N 1
ATOM 673 C CA . CYS A 1 87 ? 32.238 -9.785 -16.729 1.00 53.88 87 CYS A CA 1
ATOM 674 C C . CYS A 1 87 ? 33.690 -9.404 -17.102 1.00 53.88 87 CYS A C 1
ATOM 676 O O . CYS A 1 87 ? 33.896 -8.443 -17.840 1.00 53.88 87 CYS A O 1
ATOM 678 N N . PHE A 1 88 ? 34.706 -10.124 -16.613 1.00 42.94 88 PHE A N 1
ATOM 679 C CA . PHE A 1 88 ? 36.103 -9.861 -16.969 1.00 42.94 88 PHE A CA 1
ATOM 680 C C . PHE A 1 88 ? 36.624 -10.959 -17.916 1.00 42.94 88 PHE A C 1
ATOM 682 O O . PHE A 1 88 ? 36.541 -12.129 -17.538 1.00 42.94 88 PHE A O 1
ATOM 689 N N . PRO A 1 89 ? 37.107 -10.619 -19.129 1.00 53.03 89 PRO A N 1
ATOM 690 C CA . PRO A 1 89 ? 37.739 -11.582 -20.031 1.00 53.03 89 PRO A CA 1
ATOM 691 C C . PRO A 1 89 ? 39.073 -12.109 -19.485 1.00 53.03 89 PRO A C 1
ATOM 693 O O . PRO A 1 89 ? 39.771 -11.353 -18.765 1.00 53.03 89 PRO A O 1
#

Sequence (89 aa):
MSERIRQLEDALAIFQAGVSSERHPLLRDELLSVKFGPEVRRTVDEEHTRNTLSQTIDALGTLTVGDHGETKFIGRSGGTETLFMVCFP

pLDDT: mean 71.03, std 10.75, range [42.94, 87.12]

Mean predicted aligned error: 16.45 Å

Radius of gyration: 23.19 Å; Cα contacts (8 Å, |Δi|>4): 50; chains: 1; bounding box: 55×45×48 Å